Protein AF-A0A836RB64-F1 (afdb_monomer_lite)

Foldseek 3Di:
DVVVVVLVVCVVVVLCDPPPRNDLVNVLVVCVVVVVNVVSVVSVVVVVVVVVVVVVVVVVVCVPDPDD

Secondary structure (DSSP, 8-state):
-HHHHHHHHHHHHT---TTTT--HHHHHHHHHHTT-HHHHHHHHHHHHHHHHHHHHHHHHHHTTS---

Structure (mmCIF, N/CA/C/O backbone):
data_AF-A0A836RB64-F1
#
_entry.id   AF-A0A836RB64-F1
#
loop_
_atom_site.group_PDB
_atom_site.id
_atom_site.type_symbol
_atom_site.label_atom_id
_atom_site.label_alt_id
_atom_site.label_comp_id
_atom_site.label_asym_id
_atom_site.label_entity_id
_atom_site.label_seq_id
_atom_site.pdbx_PDB_ins_code
_atom_site.Cartn_x
_atom_site.Cartn_y
_atom_site.Cartn_z
_atom_site.occupancy
_atom_site.B_iso_or_equiv
_atom_site.auth_seq_id
_atom_site.auth_comp_id
_atom_site.auth_asym_id
_atom_site.auth_atom_id
_atom_site.pdbx_PDB_model_num
ATOM 1 N N . G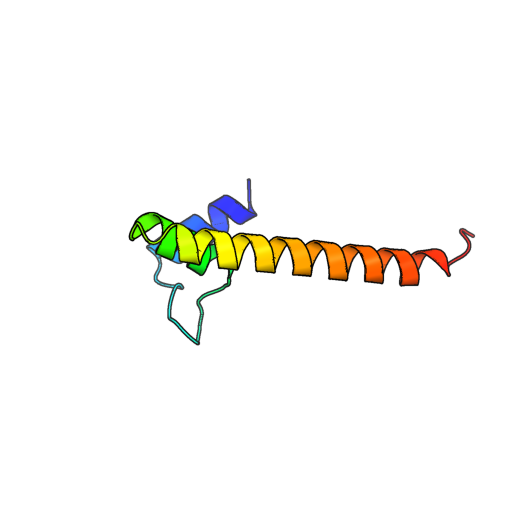LY A 1 1 ? 10.578 4.919 3.736 1.00 68.69 1 GLY A N 1
ATOM 2 C CA . GLY A 1 1 ? 9.966 5.792 4.760 1.00 68.69 1 GLY A CA 1
ATOM 3 C C . GLY A 1 1 ? 8.909 6.717 4.184 1.00 68.69 1 GLY A C 1
ATOM 4 O O . GLY A 1 1 ? 7.761 6.609 4.583 1.00 68.69 1 GLY A O 1
ATOM 5 N N . ARG A 1 2 ? 9.269 7.576 3.218 1.00 85.56 2 ARG A N 1
ATOM 6 C CA . ARG A 1 2 ? 8.409 8.649 2.684 1.00 85.56 2 ARG A CA 1
ATOM 7 C C . ARG A 1 2 ? 6.978 8.231 2.307 1.00 85.56 2 ARG A C 1
ATOM 9 O O . ARG A 1 2 ? 6.050 8.849 2.804 1.00 85.56 2 ARG A O 1
ATOM 16 N N . SER A 1 3 ? 6.788 7.173 1.515 1.00 81.62 3 SER A N 1
ATOM 17 C CA . SER A 1 3 ? 5.432 6.744 1.119 1.00 81.62 3 SER A CA 1
ATOM 18 C C . SER A 1 3 ? 4.580 6.231 2.284 1.00 81.62 3 SER A C 1
ATOM 20 O O . SER A 1 3 ? 3.367 6.381 2.258 1.00 81.62 3 SER A O 1
ATOM 22 N N . ILE A 1 4 ? 5.188 5.659 3.330 1.00 84.69 4 ILE A N 1
ATOM 23 C CA . ILE A 1 4 ? 4.452 5.232 4.534 1.00 84.69 4 ILE A CA 1
ATOM 24 C C . ILE A 1 4 ? 4.037 6.467 5.346 1.00 84.69 4 ILE A C 1
ATOM 26 O O . ILE A 1 4 ? 2.895 6.558 5.789 1.00 84.69 4 ILE A O 1
ATOM 30 N N . SER A 1 5 ? 4.936 7.447 5.489 1.00 89.94 5 SER A N 1
ATOM 31 C CA . SER A 1 5 ? 4.636 8.729 6.143 1.00 89.94 5 SER A CA 1
ATOM 32 C C . SER A 1 5 ? 3.544 9.518 5.412 1.00 89.94 5 SER A C 1
ATOM 34 O O . SER A 1 5 ? 2.700 10.132 6.055 1.00 89.94 5 SER A O 1
ATOM 36 N N . GLU A 1 6 ? 3.525 9.463 4.080 1.00 89.75 6 GLU A N 1
ATOM 37 C CA . GLU A 1 6 ? 2.489 10.077 3.246 1.00 89.75 6 GLU A CA 1
ATOM 38 C C . GLU A 1 6 ? 1.117 9.436 3.480 1.00 89.75 6 GLU A C 1
ATOM 40 O O . GLU A 1 6 ? 0.152 10.143 3.758 1.00 89.75 6 GLU A O 1
ATOM 45 N N . VAL A 1 7 ? 1.032 8.100 3.463 1.00 91.25 7 VAL A N 1
ATOM 46 C CA . VAL A 1 7 ? -0.226 7.385 3.741 1.00 91.25 7 VAL A CA 1
ATOM 47 C C . VAL A 1 7 ? -0.742 7.702 5.148 1.00 91.25 7 VAL A C 1
ATOM 49 O O . VAL A 1 7 ? -1.934 7.952 5.322 1.00 91.25 7 VAL A O 1
ATOM 52 N N . GLY A 1 8 ? 0.148 7.763 6.143 1.00 88.75 8 GLY A N 1
ATOM 53 C CA . GLY A 1 8 ? -0.209 8.167 7.505 1.00 88.75 8 GLY A CA 1
ATOM 54 C C . GLY A 1 8 ? -0.781 9.587 7.577 1.00 88.75 8 GLY A C 1
ATOM 55 O O . GLY A 1 8 ? -1.817 9.800 8.204 1.00 88.75 8 GLY A O 1
ATOM 56 N N . ALA A 1 9 ? -0.160 10.548 6.886 1.00 91.38 9 ALA A N 1
ATOM 57 C CA . ALA A 1 9 ? -0.652 11.924 6.828 1.00 91.38 9 ALA A CA 1
ATOM 58 C C . ALA A 1 9 ? -2.030 12.020 6.146 1.00 91.38 9 ALA A C 1
ATOM 60 O O . ALA A 1 9 ? -2.925 12.690 6.659 1.00 91.38 9 ALA A O 1
ATOM 61 N N . VAL A 1 10 ? -2.231 11.303 5.034 1.00 90.62 10 VAL A N 1
ATOM 62 C CA . VAL A 1 10 ? -3.504 11.263 4.291 1.00 90.62 10 VAL A CA 1
ATOM 63 C C . VAL A 1 10 ? -4.646 10.701 5.145 1.00 90.62 10 VAL A C 1
ATOM 65 O O . VAL A 1 10 ? -5.768 11.207 5.071 1.00 90.62 10 VAL A O 1
ATOM 68 N N . LEU A 1 11 ? -4.372 9.694 5.981 1.00 90.38 11 LEU A N 1
ATOM 69 C CA . LEU A 1 11 ? -5.362 9.120 6.900 1.00 90.38 11 LEU A CA 1
ATOM 70 C C . LEU A 1 11 ? -5.820 10.116 7.973 1.00 90.38 11 LEU A C 1
ATOM 72 O O . LEU A 1 11 ? -7.003 10.132 8.302 1.00 90.38 11 LEU A O 1
ATOM 76 N N . ILE A 1 12 ? -4.915 10.955 8.488 1.00 90.56 12 ILE A N 1
ATOM 77 C CA . ILE A 1 12 ? -5.216 11.945 9.538 1.00 90.56 12 ILE A CA 1
ATOM 78 C C . ILE A 1 12 ? -5.953 13.163 8.964 1.00 90.56 12 ILE A C 1
ATOM 80 O O . ILE A 1 12 ? -6.913 13.639 9.561 1.00 90.56 12 ILE A O 1
ATOM 84 N N . VAL A 1 13 ? -5.528 13.660 7.796 1.00 88.06 13 VAL A N 1
ATOM 85 C CA . VAL A 1 13 ? -6.105 14.859 7.152 1.00 88.06 13 VAL A CA 1
ATOM 86 C C . VAL A 1 13 ? -7.468 14.599 6.492 1.00 88.06 13 VAL A C 1
ATOM 88 O O . VAL A 1 13 ? -8.168 15.542 6.131 1.00 88.06 13 VAL A O 1
ATOM 91 N N . GLY A 1 14 ? -7.876 13.334 6.345 1.00 83.06 14 GLY A N 1
ATOM 92 C CA . GLY A 1 14 ? -9.159 12.967 5.737 1.00 83.06 14 GLY A CA 1
ATOM 93 C C . GLY A 1 14 ? -9.107 12.782 4.219 1.00 83.06 14 GLY A C 1
ATOM 94 O O . GLY A 1 14 ? -10.147 12.707 3.571 1.00 83.06 14 GLY A O 1
ATOM 95 N N . GLY A 1 15 ? -7.920 12.619 3.627 1.00 87.69 15 GLY A N 1
ATOM 96 C CA . GLY A 1 15 ? -7.747 12.330 2.195 1.00 87.69 15 GLY A CA 1
ATOM 97 C C . GLY A 1 15 ? -8.136 10.900 1.782 1.00 87.69 15 GLY A C 1
ATOM 98 O O . GLY A 1 15 ? -7.695 10.407 0.753 1.00 87.69 15 GLY A O 1
ATOM 99 N N . ASN A 1 16 ? -8.942 10.209 2.589 1.00 87.31 16 ASN A N 1
ATOM 100 C CA . ASN A 1 16 ? -9.346 8.815 2.414 1.00 87.31 16 ASN A CA 1
ATOM 101 C C . ASN A 1 16 ? -10.828 8.687 1.989 1.00 87.31 16 ASN A C 1
ATOM 103 O O . ASN A 1 16 ? -11.559 7.811 2.466 1.00 87.31 16 ASN A O 1
ATOM 107 N N . ILE A 1 17 ? -11.301 9.561 1.098 1.00 89.00 17 ILE A N 1
ATOM 108 C CA . ILE A 1 17 ? -12.694 9.570 0.626 1.00 89.00 17 ILE A CA 1
ATOM 109 C C . ILE A 1 17 ? -12.846 8.559 -0.515 1.00 89.00 17 ILE A C 1
ATOM 111 O O . ILE A 1 17 ? -12.120 8.624 -1.511 1.00 89.00 17 ILE A O 1
ATOM 115 N N . GLU A 1 18 ? -13.777 7.616 -0.364 1.00 86.62 18 GLU A N 1
ATOM 116 C CA . GLU A 1 18 ? -14.041 6.568 -1.357 1.00 86.62 18 GLU A CA 1
ATOM 117 C C . GLU A 1 18 ? -14.434 7.182 -2.709 1.00 86.62 18 GLU A C 1
ATOM 119 O O . GLU A 1 18 ? -15.207 8.134 -2.755 1.00 86.62 18 GLU A O 1
ATOM 124 N N . GLY A 1 19 ? -13.854 6.684 -3.804 1.00 82.44 19 GLY A N 1
ATOM 125 C CA . GLY A 1 19 ? -14.152 7.159 -5.162 1.00 82.44 19 GLY A CA 1
ATOM 126 C C . GLY A 1 19 ? -13.587 8.535 -5.542 1.00 82.44 19 GLY A C 1
ATOM 127 O O . GLY A 1 19 ? -13.670 8.902 -6.709 1.00 82.44 19 GLY A O 1
ATOM 128 N N . HIS A 1 20 ? -12.980 9.274 -4.607 1.00 90.00 20 HIS A N 1
ATOM 129 C CA . HIS A 1 20 ? -12.444 10.614 -4.873 1.00 90.00 20 HIS A CA 1
ATOM 130 C C . HIS A 1 20 ? -10.942 10.716 -4.615 1.00 90.00 20 HIS A C 1
ATOM 132 O O . HIS A 1 20 ? -10.165 10.930 -5.540 1.00 90.00 20 HIS A O 1
ATOM 138 N N . THR A 1 21 ? -10.530 10.582 -3.354 1.00 91.38 21 THR A N 1
ATOM 139 C CA . THR A 1 21 ? -9.146 10.841 -2.917 1.00 91.38 21 THR A CA 1
ATOM 140 C C . THR A 1 21 ? -8.460 9.605 -2.350 1.00 91.38 21 THR A C 1
ATOM 142 O O . THR A 1 21 ? -7.239 9.577 -2.209 1.00 91.38 21 THR A O 1
ATOM 145 N N . ARG A 1 22 ? -9.229 8.546 -2.068 1.00 93.00 22 ARG A N 1
ATOM 146 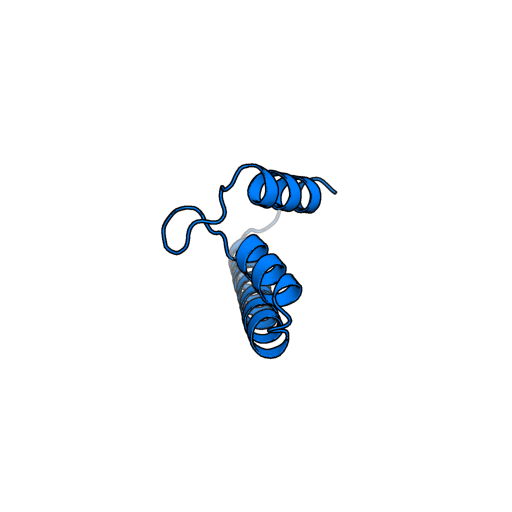C CA . ARG A 1 22 ? -8.704 7.284 -1.555 1.00 93.00 22 ARG A CA 1
ATOM 147 C C . ARG A 1 22 ? -7.866 6.572 -2.611 1.00 93.00 22 ARG A C 1
ATOM 149 O O . ARG A 1 22 ? -8.390 6.035 -3.584 1.00 93.00 22 ARG A O 1
ATOM 156 N N . VAL A 1 23 ? -6.568 6.490 -2.348 1.00 92.38 23 VAL A N 1
ATOM 157 C CA . VAL A 1 23 ? -5.649 5.632 -3.099 1.00 92.38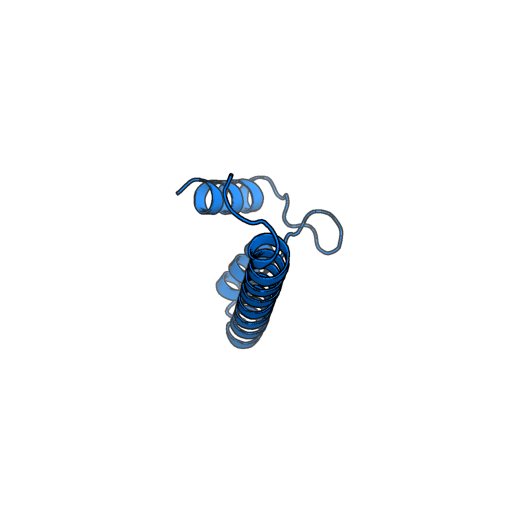 23 VAL A CA 1
ATOM 158 C C . VAL A 1 23 ? -5.639 4.207 -2.540 1.00 92.38 23 VAL A C 1
ATOM 160 O O . VAL A 1 23 ? -6.027 3.960 -1.394 1.00 92.38 23 VAL A O 1
ATOM 163 N N . LEU A 1 24 ? -5.180 3.255 -3.358 1.00 90.75 24 LEU A N 1
ATOM 164 C CA . LEU A 1 24 ? -5.240 1.826 -3.039 1.00 90.75 24 LEU A CA 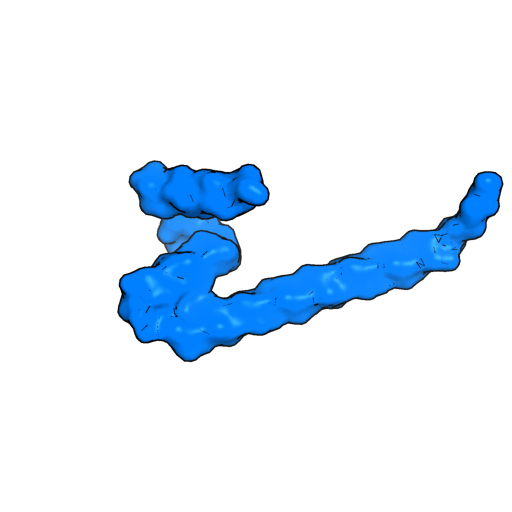1
ATOM 165 C C . LEU A 1 24 ? -4.472 1.471 -1.752 1.00 90.75 24 LEU A C 1
ATOM 167 O O . LEU A 1 24 ? -4.939 0.669 -0.951 1.00 90.75 24 LEU A O 1
ATOM 171 N N . THR A 1 25 ? -3.326 2.111 -1.513 1.00 92.31 25 THR A N 1
ATOM 172 C CA . THR A 1 25 ? -2.518 1.915 -0.299 1.00 92.31 25 THR A CA 1
ATOM 173 C C . THR A 1 25 ? -3.251 2.372 0.962 1.00 92.31 25 THR A C 1
ATOM 175 O O . THR A 1 25 ? -3.247 1.664 1.966 1.00 92.31 25 THR A O 1
ATOM 178 N N . THR A 1 26 ? -3.949 3.507 0.907 1.00 93.31 26 THR A N 1
ATOM 179 C CA . THR A 1 26 ? -4.770 4.014 2.015 1.00 93.31 26 THR A CA 1
ATOM 180 C C . THR A 1 26 ? -5.999 3.137 2.252 1.00 93.31 26 THR A C 1
ATOM 182 O O . THR A 1 26 ? -6.377 2.922 3.401 1.00 93.31 26 THR A O 1
ATOM 185 N N . ALA A 1 27 ? -6.586 2.570 1.189 1.00 92.56 27 ALA A N 1
ATOM 186 C CA . ALA A 1 27 ? -7.675 1.600 1.295 1.00 92.56 27 ALA A CA 1
ATOM 187 C C . ALA A 1 27 ? -7.236 0.314 2.016 1.00 92.56 27 ALA A C 1
ATOM 189 O O . ALA A 1 27 ? -7.944 -0.155 2.902 1.00 92.56 27 ALA A O 1
ATOM 190 N N . ILE A 1 28 ? -6.051 -0.217 1.695 1.00 94.12 28 ILE A N 1
ATOM 191 C CA . ILE A 1 28 ? -5.481 -1.394 2.371 1.00 94.12 28 ILE A CA 1
ATOM 192 C C . ILE A 1 28 ? -5.321 -1.122 3.871 1.00 94.12 28 ILE A C 1
ATOM 194 O O . ILE A 1 28 ? -5.776 -1.916 4.696 1.00 94.12 28 ILE A O 1
ATOM 198 N N . VAL A 1 29 ? -4.721 0.017 4.235 1.00 93.31 29 VAL A N 1
ATOM 199 C CA . VAL A 1 29 ? -4.528 0.390 5.646 1.00 93.31 29 VAL A CA 1
ATOM 200 C C . VAL A 1 29 ? -5.870 0.586 6.355 1.00 93.31 29 VAL A C 1
ATOM 202 O O . VAL A 1 29 ? -6.049 0.092 7.465 1.00 93.31 29 VAL A O 1
ATOM 205 N N . LEU A 1 30 ? -6.841 1.241 5.714 1.00 92.88 30 LEU A N 1
ATOM 206 C CA . LEU A 1 30 ? -8.172 1.452 6.283 1.00 92.88 30 LEU A CA 1
ATOM 207 C C . LEU A 1 30 ? -8.893 0.130 6.576 1.00 92.88 30 LEU A C 1
ATOM 209 O O . LEU A 1 30 ? -9.447 -0.042 7.658 1.00 92.88 30 LEU A O 1
ATOM 213 N N . GLU A 1 31 ? -8.912 -0.790 5.616 1.00 93.75 31 GLU A N 1
ATOM 214 C CA . GLU A 1 31 ? -9.621 -2.065 5.749 1.00 93.75 31 GLU A CA 1
ATOM 215 C C . GLU A 1 31 ? -8.923 -2.995 6.752 1.00 93.75 31 GLU A C 1
ATOM 217 O O . GLU A 1 31 ? -9.596 -3.687 7.515 1.00 93.75 31 GLU A O 1
ATOM 222 N N . THR A 1 32 ? -7.593 -2.909 6.856 1.00 94.19 32 THR A N 1
ATOM 223 C CA . THR A 1 32 ? -6.808 -3.563 7.917 1.00 94.19 32 THR A CA 1
ATOM 224 C C . THR A 1 32 ? -7.194 -3.023 9.298 1.00 94.19 32 THR A C 1
ATOM 226 O O . THR A 1 32 ? -7.485 -3.801 10.202 1.00 94.19 32 THR A O 1
ATOM 229 N N . SER A 1 33 ? -7.289 -1.698 9.458 1.00 91.06 33 SER A N 1
ATOM 230 C CA . SER A 1 33 ? -7.700 -1.057 10.720 1.00 91.06 33 SER A CA 1
ATOM 231 C C . SER A 1 33 ? -9.161 -1.324 11.101 1.00 91.06 33 SER A C 1
ATOM 233 O O . SER A 1 33 ? -9.505 -1.266 12.278 1.00 91.06 33 SER A O 1
ATOM 235 N N . LYS A 1 34 ? -10.027 -1.644 10.130 1.00 93.31 34 LYS A N 1
ATOM 236 C CA . LYS A 1 34 ? -11.411 -2.098 10.365 1.00 93.31 34 LYS A CA 1
ATOM 237 C C . LYS A 1 34 ? -11.516 -3.595 10.698 1.00 93.31 34 LYS A C 1
ATOM 239 O O . LYS A 1 34 ? -12.622 -4.081 10.917 1.00 93.31 34 LYS A O 1
ATOM 244 N N . GLY A 1 35 ? -10.407 -4.340 10.685 1.00 94.88 35 GLY A N 1
ATOM 245 C CA . GLY A 1 35 ? -10.387 -5.791 10.896 1.00 94.88 35 GLY A CA 1
ATOM 246 C C . GLY A 1 35 ? -10.817 -6.622 9.680 1.00 94.88 35 GLY A C 1
ATOM 247 O O . GLY A 1 35 ? -10.988 -7.833 9.789 1.00 94.88 35 GLY A O 1
ATOM 248 N N . ARG A 1 36 ? -10.982 -6.008 8.501 1.00 95.62 36 ARG A N 1
ATOM 249 C CA . ARG A 1 36 ? -11.370 -6.681 7.248 1.00 95.62 36 ARG A CA 1
ATOM 250 C C . ARG A 1 36 ? -10.132 -7.158 6.488 1.00 95.62 36 ARG A C 1
ATOM 252 O O . ARG A 1 36 ? -9.885 -6.762 5.348 1.00 95.62 36 ARG A O 1
ATOM 259 N N . PHE A 1 37 ? -9.349 -8.017 7.137 1.00 94.19 37 PHE A N 1
ATOM 260 C CA . PHE A 1 37 ? -8.052 -8.472 6.629 1.00 94.19 37 PHE A CA 1
ATOM 261 C C . PHE A 1 37 ? -8.152 -9.224 5.302 1.00 94.19 37 PHE A C 1
ATOM 263 O O . PHE A 1 37 ? -7.320 -8.996 4.434 1.00 94.19 37 PHE A O 1
ATOM 270 N N . GLU A 1 38 ? -9.194 -10.036 5.104 1.00 96.00 38 GLU A N 1
ATOM 271 C CA . GLU A 1 38 ? -9.442 -10.750 3.841 1.00 96.00 38 GLU A CA 1
ATOM 272 C C . GLU A 1 38 ? -9.469 -9.791 2.641 1.00 96.00 38 GLU A C 1
ATOM 274 O O . GLU A 1 38 ? -8.781 -9.984 1.638 1.00 96.00 38 GLU A O 1
ATOM 279 N N . PHE A 1 39 ? -10.218 -8.693 2.767 1.00 94.56 39 PHE A N 1
ATOM 280 C CA . PHE A 1 39 ? -10.336 -7.699 1.706 1.00 94.56 39 PHE A CA 1
ATOM 281 C C . PHE A 1 39 ? -9.055 -6.866 1.558 1.00 94.56 39 PHE A C 1
ATOM 283 O O . PHE A 1 39 ? -8.626 -6.581 0.440 1.00 94.56 39 PHE A O 1
ATOM 290 N N . ALA A 1 40 ? -8.398 -6.520 2.670 1.00 94.75 40 ALA A N 1
ATOM 291 C CA . ALA A 1 40 ? -7.118 -5.815 2.644 1.00 94.75 40 ALA A CA 1
ATOM 292 C C . ALA A 1 40 ? -6.005 -6.641 1.970 1.00 94.75 40 ALA A C 1
ATOM 294 O O . ALA A 1 40 ? -5.230 -6.101 1.180 1.00 94.75 40 ALA A O 1
ATOM 295 N N . LEU A 1 41 ? -5.956 -7.950 2.230 1.00 95.94 41 LEU A N 1
ATOM 296 C CA . LEU A 1 41 ? -5.032 -8.892 1.599 1.00 95.94 41 LEU A CA 1
ATOM 297 C C . LEU A 1 41 ? -5.322 -9.045 0.107 1.00 95.94 41 LEU A C 1
ATOM 299 O O . LEU A 1 41 ? -4.387 -9.008 -0.691 1.00 95.94 41 LEU A O 1
ATOM 303 N N . ALA A 1 42 ? -6.595 -9.142 -0.286 1.00 96.44 42 ALA A N 1
ATOM 304 C CA . ALA A 1 42 ? -6.981 -9.180 -1.695 1.00 96.44 42 ALA A CA 1
ATOM 305 C C . ALA A 1 42 ? -6.522 -7.917 -2.448 1.00 96.44 42 ALA A C 1
ATOM 307 O O . ALA A 1 42 ? -5.917 -8.013 -3.518 1.00 96.44 42 ALA A O 1
ATOM 308 N N . LEU A 1 43 ? -6.733 -6.730 -1.866 1.00 95.69 43 LEU A N 1
ATOM 309 C CA . LEU A 1 43 ? -6.242 -5.467 -2.428 1.00 95.69 43 LEU A CA 1
ATOM 310 C C . LEU A 1 43 ? -4.707 -5.406 -2.471 1.00 95.69 43 LEU A C 1
ATOM 312 O O . LEU A 1 43 ? -4.138 -4.936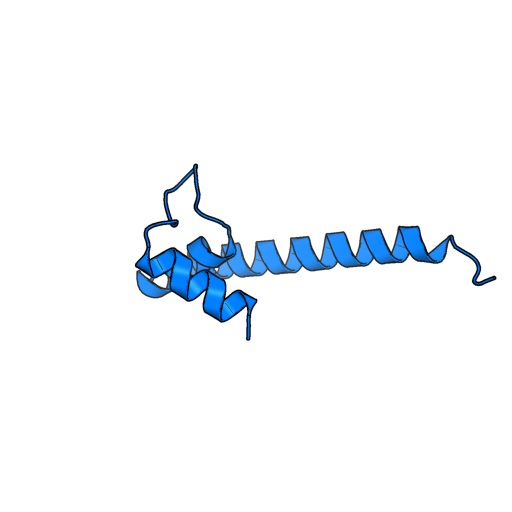 -3.456 1.00 95.69 43 LEU A O 1
ATOM 316 N N . GLY A 1 44 ? -4.028 -5.901 -1.434 1.00 95.06 44 GLY A N 1
ATOM 317 C CA . GLY A 1 44 ? -2.567 -5.981 -1.386 1.00 95.06 44 GLY A CA 1
ATOM 318 C C . GLY A 1 44 ? -1.988 -6.894 -2.469 1.00 95.06 44 GLY A C 1
ATOM 319 O O . GLY A 1 44 ? -1.043 -6.512 -3.159 1.00 95.06 44 GLY A O 1
ATOM 320 N N . ALA A 1 45 ? -2.591 -8.066 -2.678 1.00 96.75 45 ALA A N 1
ATOM 321 C CA . ALA A 1 45 ? -2.219 -8.985 -3.748 1.00 96.75 45 ALA A CA 1
ATOM 322 C C . ALA A 1 45 ? -2.447 -8.361 -5.135 1.00 96.75 45 ALA A C 1
ATOM 324 O O . ALA A 1 45 ? -1.576 -8.451 -6.001 1.00 96.75 45 ALA A O 1
ATOM 325 N N . ALA A 1 46 ? -3.571 -7.663 -5.334 1.00 96.25 46 ALA A N 1
ATOM 326 C CA . ALA A 1 46 ? -3.845 -6.939 -6.573 1.00 96.25 46 ALA A CA 1
ATOM 327 C C . ALA A 1 46 ? -2.800 -5.841 -6.845 1.00 96.25 46 ALA A C 1
ATOM 329 O O . ALA A 1 46 ? -2.318 -5.714 -7.972 1.00 96.25 46 ALA A 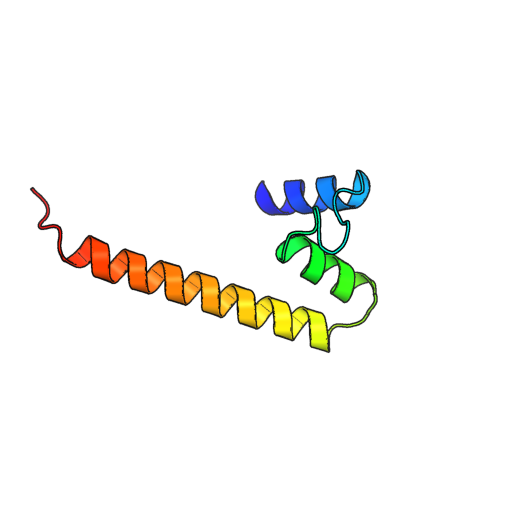O 1
ATOM 330 N N . LEU A 1 47 ? -2.395 -5.084 -5.818 1.00 94.31 47 LEU A N 1
ATOM 331 C CA . LEU A 1 47 ? -1.354 -4.061 -5.941 1.00 94.31 47 LEU A CA 1
ATOM 332 C C . LEU A 1 47 ? 0.012 -4.664 -6.288 1.00 94.31 47 LEU A C 1
ATOM 334 O O . LEU A 1 47 ? 0.718 -4.122 -7.136 1.00 94.31 47 LEU A O 1
ATOM 338 N N . LEU A 1 48 ? 0.376 -5.788 -5.665 1.00 95.94 48 LEU A N 1
ATOM 339 C CA . LEU A 1 48 ? 1.615 -6.508 -5.968 1.00 95.94 48 LEU A CA 1
ATOM 340 C C . LEU A 1 48 ? 1.640 -7.012 -7.413 1.00 95.94 48 LEU A C 1
ATOM 342 O O . LEU A 1 48 ? 2.638 -6.820 -8.106 1.00 95.94 48 LEU A O 1
ATOM 346 N N . LEU A 1 49 ? 0.542 -7.606 -7.885 1.00 97.12 49 LEU A N 1
ATOM 347 C CA . LEU A 1 49 ? 0.415 -8.044 -9.274 1.00 97.12 49 LEU A CA 1
ATOM 348 C C . LEU A 1 49 ? 0.521 -6.866 -10.242 1.00 97.12 49 LEU A C 1
ATOM 350 O O . LEU A 1 49 ? 1.254 -6.955 -11.223 1.00 97.12 49 LEU A O 1
ATOM 354 N N . LEU A 1 50 ? -0.145 -5.746 -9.952 1.00 96.19 50 LEU A N 1
ATOM 355 C CA . LEU A 1 50 ? -0.052 -4.538 -10.769 1.00 96.19 50 LEU A CA 1
ATOM 356 C C . LEU A 1 50 ? 1.390 -4.020 -10.834 1.00 96.19 50 LEU A C 1
ATOM 358 O O . LEU A 1 50 ? 1.897 -3.755 -11.923 1.00 96.19 50 LEU A O 1
ATOM 362 N N . ALA A 1 51 ? 2.063 -3.917 -9.687 1.00 95.25 51 ALA A N 1
ATOM 363 C CA . ALA A 1 51 ? 3.447 -3.464 -9.611 1.00 95.25 51 ALA A CA 1
ATOM 364 C C . ALA A 1 51 ? 4.385 -4.385 -10.402 1.00 95.25 51 ALA A C 1
ATOM 366 O O . ALA A 1 51 ? 5.226 -3.903 -11.160 1.00 95.25 51 ALA A O 1
ATOM 367 N N . LEU A 1 52 ? 4.209 -5.703 -10.280 1.00 96.62 52 LEU A N 1
ATOM 368 C CA . LEU A 1 52 ? 5.006 -6.678 -11.015 1.00 96.62 52 LEU A CA 1
ATOM 369 C C . LEU A 1 52 ? 4.738 -6.604 -12.522 1.00 96.62 52 LEU A C 1
ATOM 371 O O . LEU A 1 52 ? 5.688 -6.580 -13.299 1.00 96.62 52 LEU A O 1
ATOM 375 N N . CYS A 1 53 ? 3.475 -6.512 -12.944 1.00 96.75 53 CYS A N 1
ATOM 376 C CA . CYS A 1 53 ? 3.097 -6.358 -14.349 1.00 96.75 53 CYS A CA 1
ATOM 377 C C . CYS A 1 53 ? 3.708 -5.096 -14.961 1.00 96.75 53 CYS A C 1
ATOM 379 O O . CYS A 1 53 ? 4.322 -5.167 -16.026 1.00 96.75 53 CYS A O 1
ATOM 381 N N . VAL A 1 54 ? 3.596 -3.954 -14.276 1.00 96.25 54 VAL A N 1
ATOM 382 C CA . VAL A 1 54 ? 4.209 -2.693 -14.717 1.00 96.25 54 VAL A CA 1
ATOM 383 C C . VAL A 1 54 ? 5.728 -2.830 -14.785 1.00 96.25 54 VAL A C 1
ATOM 385 O O . VAL A 1 54 ? 6.326 -2.425 -15.779 1.00 96.25 54 VAL A O 1
ATOM 388 N N . ASN A 1 55 ? 6.352 -3.446 -13.779 1.00 95.38 55 ASN A N 1
ATOM 389 C CA . ASN A 1 55 ? 7.794 -3.675 -13.751 1.00 95.38 55 ASN A CA 1
ATOM 390 C C . ASN A 1 55 ? 8.266 -4.573 -14.908 1.00 95.38 55 ASN A C 1
ATOM 392 O O . ASN A 1 55 ? 9.229 -4.241 -15.594 1.00 95.38 55 ASN A O 1
ATOM 396 N N . VAL A 1 56 ? 7.575 -5.685 -15.174 1.00 95.25 56 VAL A N 1
ATOM 397 C CA . VAL A 1 56 ? 7.896 -6.596 -16.283 1.00 95.25 56 VAL A CA 1
ATOM 398 C C . VAL A 1 56 ? 7.686 -5.908 -17.629 1.00 95.25 56 VAL A C 1
ATOM 400 O O . VAL A 1 56 ? 8.530 -6.040 -18.513 1.00 95.25 56 VAL A O 1
ATOM 403 N N . LEU A 1 57 ? 6.604 -5.147 -17.794 1.00 95.19 57 LEU A N 1
ATOM 404 C CA . LEU A 1 57 ? 6.358 -4.382 -19.014 1.00 95.19 57 LEU A CA 1
ATOM 405 C C . LEU A 1 57 ? 7.465 -3.346 -19.244 1.00 95.19 57 LEU A C 1
ATOM 407 O O . LEU A 1 57 ? 8.030 -3.282 -20.333 1.00 95.19 57 LEU A O 1
ATOM 411 N N . MET A 1 58 ? 7.829 -2.592 -18.205 1.00 94.31 58 MET A N 1
ATOM 412 C CA . MET A 1 58 ? 8.953 -1.654 -18.237 1.00 94.31 58 MET A CA 1
ATOM 413 C C . MET A 1 58 ? 10.257 -2.343 -18.627 1.00 94.31 58 MET A C 1
ATOM 415 O O . MET A 1 58 ? 10.975 -1.832 -19.484 1.00 94.31 58 MET A O 1
ATOM 419 N N . LEU A 1 59 ? 10.537 -3.514 -18.052 1.00 92.94 59 LEU A N 1
ATOM 420 C CA . LEU A 1 59 ? 11.723 -4.301 -18.368 1.00 92.94 59 LEU A CA 1
ATOM 421 C C . LEU A 1 59 ? 11.729 -4.759 -19.832 1.00 92.94 59 LEU A C 1
ATOM 423 O O . LEU A 1 59 ? 12.750 -4.636 -20.500 1.00 92.94 59 LEU A O 1
ATOM 427 N N . ARG A 1 60 ? 10.598 -5.238 -20.364 1.00 90.19 60 ARG A N 1
ATOM 428 C CA . ARG A 1 60 ? 10.471 -5.649 -21.774 1.00 90.19 60 ARG A CA 1
ATOM 429 C C . ARG A 1 60 ? 10.662 -4.476 -22.736 1.00 90.19 60 ARG A C 1
ATOM 431 O O . ARG A 1 60 ? 11.307 -4.646 -23.764 1.00 90.19 60 ARG A O 1
ATOM 438 N N . LEU A 1 61 ? 10.141 -3.299 -22.389 1.00 88.81 61 LEU A N 1
ATOM 439 C CA . LEU A 1 61 ? 10.303 -2.078 -23.182 1.00 88.81 61 LEU A CA 1
ATOM 440 C C . LEU A 1 61 ? 11.740 -1.530 -23.124 1.00 88.81 61 LEU A C 1
ATOM 442 O O . LEU A 1 61 ? 12.245 -1.030 -24.126 1.00 88.81 61 LEU A O 1
ATOM 446 N N . HIS A 1 62 ? 12.421 -1.639 -21.978 1.00 81.50 62 HIS A N 1
ATOM 447 C CA . HIS A 1 62 ? 13.818 -1.211 -21.832 1.00 81.50 62 HIS A CA 1
ATOM 448 C C . HIS A 1 62 ? 14.823 -2.209 -22.415 1.00 81.50 62 HIS A C 1
ATOM 450 O O . HIS A 1 62 ? 15.860 -1.783 -22.912 1.00 81.50 62 HIS A O 1
ATOM 456 N N . ALA A 1 63 ? 14.515 -3.508 -22.428 1.00 70.44 63 ALA A N 1
ATOM 457 C CA . ALA A 1 63 ? 15.380 -4.541 -23.005 1.00 70.44 63 ALA A CA 1
ATOM 458 C C . ALA A 1 63 ? 15.611 -4.381 -24.524 1.00 70.44 63 ALA A C 1
ATOM 460 O O . ALA A 1 63 ? 16.552 -4.957 -25.057 1.00 70.44 63 ALA A O 1
ATOM 461 N N . GLY A 1 64 ? 14.782 -3.590 -25.218 1.00 63.81 64 GLY A N 1
ATOM 462 C CA . GLY A 1 64 ? 14.976 -3.223 -26.626 1.00 63.81 64 GLY A CA 1
ATOM 463 C C . GLY A 1 64 ? 15.910 -2.027 -26.860 1.00 63.81 64 GLY A C 1
ATOM 464 O O . GLY A 1 64 ? 16.090 -1.627 -28.007 1.00 63.81 64 GLY A O 1
ATOM 465 N N . ARG A 1 65 ? 16.481 -1.425 -25.807 1.00 65.56 65 ARG A N 1
ATOM 466 C CA . ARG A 1 65 ? 17.407 -0.290 -25.913 1.00 65.56 65 ARG A CA 1
ATOM 467 C C . ARG A 1 65 ? 18.841 -0.808 -25.760 1.00 65.56 65 ARG A C 1
ATOM 469 O O . ARG A 1 65 ? 19.261 -1.024 -24.623 1.00 65.56 65 ARG A O 1
ATOM 476 N N . PRO A 1 66 ? 19.586 -1.045 -26.859 1.00 61.16 66 PRO A N 1
ATOM 477 C CA . PRO A 1 66 ? 21.012 -1.314 -26.755 1.00 61.16 66 PRO A CA 1
ATOM 478 C C . PRO A 1 66 ? 21.665 -0.129 -26.042 1.00 61.16 66 PRO A C 1
ATOM 480 O O . PRO A 1 66 ? 21.445 1.027 -26.408 1.00 61.16 66 PRO A O 1
ATOM 483 N N . LEU A 1 67 ? 22.391 -0.446 -24.972 1.00 69.75 67 LEU A N 1
ATOM 484 C CA . LEU A 1 67 ? 23.291 0.477 -24.296 1.00 69.75 67 LEU A CA 1
ATOM 485 C C . LEU A 1 67 ? 24.234 1.041 -25.365 1.00 69.75 67 LEU A C 1
ATOM 487 O O . LEU A 1 67 ? 24.901 0.265 -26.052 1.00 69.75 67 LEU A O 1
ATOM 491 N N . VAL A 1 68 ? 24.200 2.363 -25.543 1.00 54.44 68 VAL A N 1
ATOM 492 C CA . VAL A 1 68 ? 25.239 3.097 -26.278 1.00 54.44 68 VAL A CA 1
ATOM 493 C C . VAL A 1 68 ? 26.567 2.899 -25.561 1.00 54.44 68 VAL A C 1
ATOM 495 O O . VAL A 1 68 ? 26.546 2.941 -24.307 1.00 54.44 68 VAL A O 1
#

Sequence (68 aa):
GRSISEVGAVLIVGGNIEGHTRVLTTAIVLETSKGRFEFALALGAALLLLALCVNVLMLRLHAGRPLV

Radius of gyration: 15.95 Å; chains: 1; bounding box: 39×26×38 Å

pLDDT: mean 89.25, std 9.25, range [54.44, 97.12]